Protein AF-0000000082577089 (afdb_homodimer)

Foldseek 3Di:
DEAECEEEECEEDEFAPYAYENYEYYAYEYEYADHDGHYYNYYYDDYHYDYDHPVVVVVVVQCVVQNDVQVVLLVVCVVCVPPPDSPSPD/DEAECEEEECEEDEFAPYAYENYEYDAYEYEYADHDGHYYNYYYDDYHYDYDHPVVVVVVVQCVVQNDVQVVLLVVCVVCVDPPDSPRPD

Radius of gyration: 17.96 Å; Cα contacts (8 Å, |Δi|>4): 408; chains: 2; bounding box: 30×54×32 Å

pLDDT: mean 86.04, std 17.58, range [32.19, 98.5]

Sequence (180 aa):
MEYDKQRFENVEIVLDGNVFRNCTFNEVIFVYSGGPVDMVDCGIERFSMRFDGDLAQGLFTLYQLFGTEGMLQIIRGFTQPAEGEIQIDIMEYDKQRFENVEIVLDGNVFRNCTFNEVIFVYSGGPVDMVDCGIERFSMRFDGDLAQGLFTLYQLFGTEGMLQIIRGFTQPAEGEIQIDI

Structure (mmCIF, N/CA/C/O backbone):
data_AF-0000000082577089-model_v1
#
loop_
_entity.id
_entity.type
_entity.pdbx_description
1 polymer 'Uncharacterized protein'
#
loop_
_atom_site.group_PDB
_atom_site.id
_atom_site.type_symbol
_atom_site.label_atom_id
_atom_site.label_alt_id
_atom_site.label_comp_id
_atom_site.label_asym_id
_atom_site.label_entity_id
_atom_site.label_seq_id
_atom_site.pdbx_PDB_ins_code
_atom_site.Cartn_x
_atom_site.Cartn_y
_atom_site.Cartn_z
_atom_site.occupancy
_atom_site.B_iso_or_equiv
_atom_site.auth_seq_id
_atom_site.auth_comp_id
_atom_site.auth_asym_id
_atom_site.auth_atom_id
_atom_site.pdbx_PDB_model_num
ATOM 1 N N . MET A 1 1 ? 14.984 -13.602 -7.613 1 92.44 1 MET A N 1
ATOM 2 C CA . MET A 1 1 ? 15.227 -14.977 -8.039 1 92.44 1 MET A CA 1
ATOM 3 C C . MET A 1 1 ? 14.086 -15.484 -8.914 1 92.44 1 MET A C 1
ATOM 5 O O . MET A 1 1 ? 12.977 -14.953 -8.867 1 92.44 1 MET A O 1
ATOM 9 N N . GLU A 1 2 ? 14.43 -16.453 -9.797 1 96.69 2 GLU A N 1
ATOM 10 C CA . GLU A 1 2 ? 13.414 -17.062 -10.648 1 96.69 2 GLU A CA 1
ATOM 11 C C . GLU A 1 2 ? 13.18 -18.531 -10.273 1 96.69 2 GLU A C 1
ATOM 13 O O . GLU A 1 2 ? 14.133 -19.297 -10.141 1 96.69 2 GLU A O 1
ATOM 18 N N . TYR A 1 3 ? 11.898 -18.906 -10.031 1 98 3 TYR A N 1
ATOM 19 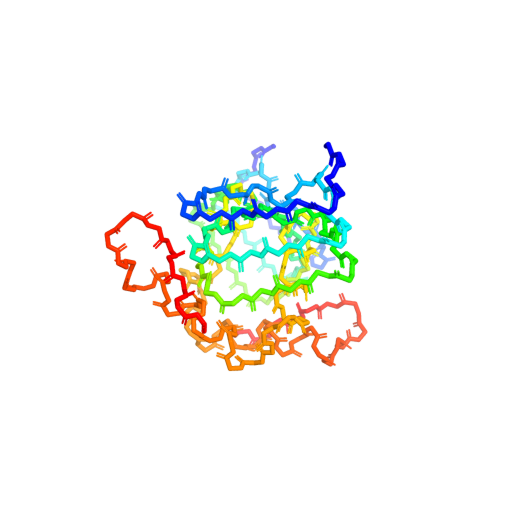C CA . TYR A 1 3 ? 11.477 -20.25 -9.688 1 98 3 TYR A CA 1
ATOM 20 C C . TYR A 1 3 ? 10.648 -20.859 -10.812 1 98 3 TYR A C 1
ATOM 22 O O . TYR A 1 3 ? 9.773 -20.203 -11.383 1 98 3 TYR A O 1
ATOM 30 N N . ASP A 1 4 ? 11.023 -22.109 -11.195 1 98.31 4 ASP A N 1
ATOM 31 C CA . ASP A 1 4 ? 10.305 -22.797 -12.258 1 98.31 4 ASP A CA 1
ATOM 32 C C . ASP A 1 4 ? 9.922 -24.203 -11.836 1 98.31 4 ASP A C 1
ATOM 34 O O . ASP A 1 4 ? 10.766 -24.984 -11.383 1 98.31 4 ASP A O 1
ATOM 38 N N . LYS A 1 5 ? 8.602 -24.531 -11.992 1 98.38 5 LYS A N 1
ATOM 39 C CA . LYS A 1 5 ? 8.07 -25.859 -11.742 1 98.38 5 LYS A CA 1
ATOM 40 C C . LYS A 1 5 ? 8.359 -26.312 -10.312 1 98.38 5 LYS A C 1
ATOM 42 O O . LYS A 1 5 ? 8.75 -27.469 -10.086 1 98.38 5 LYS A O 1
ATOM 47 N N . GLN A 1 6 ? 8.242 -25.359 -9.375 1 98.12 6 GLN A N 1
ATOM 48 C CA . GLN A 1 6 ? 8.445 -25.688 -7.969 1 98.12 6 GLN A CA 1
ATOM 49 C C . GLN A 1 6 ? 7.113 -25.719 -7.219 1 98.12 6 GLN A C 1
ATOM 51 O O . GLN A 1 6 ? 6.145 -25.078 -7.641 1 98.12 6 GLN A O 1
ATOM 56 N N . ARG A 1 7 ? 7.137 -26.562 -6.207 1 98.31 7 ARG A N 1
ATOM 57 C CA . ARG A 1 7 ? 6.02 -26.609 -5.27 1 98.31 7 ARG A CA 1
ATOM 58 C C . ARG A 1 7 ? 6.422 -26.062 -3.906 1 98.31 7 ARG A C 1
ATOM 60 O O . ARG A 1 7 ? 7.449 -26.453 -3.35 1 98.31 7 ARG A O 1
ATOM 67 N N . PHE A 1 8 ? 5.699 -25.141 -3.402 1 98.12 8 PHE A N 1
ATOM 68 C CA . PHE A 1 8 ? 5.914 -24.547 -2.086 1 98.12 8 PHE A CA 1
ATOM 69 C C . PHE A 1 8 ? 4.777 -24.906 -1.138 1 98.12 8 PHE A C 1
ATOM 71 O O . PHE A 1 8 ? 3.605 -24.688 -1.458 1 98.12 8 PHE A O 1
ATOM 78 N N . GLU A 1 9 ? 5.199 -25.484 0.021 1 97.56 9 GLU A N 1
ATOM 79 C CA . GLU A 1 9 ? 4.191 -25.906 0.988 1 97.56 9 GLU A CA 1
ATOM 80 C C . GLU A 1 9 ? 4.609 -25.562 2.412 1 97.56 9 GLU A C 1
ATOM 82 O O . GLU A 1 9 ? 5.738 -25.844 2.822 1 97.56 9 GLU A O 1
ATOM 87 N N . ASN A 1 10 ? 3.693 -24.812 3.129 1 97.25 10 ASN A N 1
ATOM 88 C CA . ASN A 1 10 ? 3.879 -24.5 4.543 1 97.25 10 ASN A CA 1
ATOM 89 C C . ASN A 1 10 ? 5.129 -23.656 4.773 1 97.25 10 ASN A C 1
ATOM 91 O O . ASN A 1 10 ? 5.91 -23.938 5.688 1 97.25 10 ASN A O 1
ATOM 95 N N . VAL A 1 11 ? 5.258 -22.734 3.777 1 97 11 VAL A N 1
ATOM 96 C CA . VAL A 1 11 ? 6.418 -21.859 3.891 1 97 11 VAL A CA 1
ATOM 97 C C . VAL A 1 11 ? 6 -20.406 3.605 1 97 11 VAL A C 1
ATOM 99 O O . VAL A 1 11 ? 4.914 -20.172 3.078 1 97 11 VAL A O 1
ATOM 102 N N . GLU A 1 12 ? 6.938 -19.516 3.998 1 96.62 12 GLU A N 1
ATOM 103 C CA . GLU A 1 12 ? 6.793 -18.109 3.627 1 96.62 12 GLU A CA 1
ATOM 104 C C . GLU A 1 12 ? 7.48 -17.812 2.299 1 96.62 12 GLU A C 1
ATOM 106 O O . GLU A 1 12 ? 8.625 -18.219 2.084 1 96.62 12 GLU A O 1
ATOM 111 N N . ILE A 1 13 ? 6.727 -17.172 1.432 1 96.88 13 ILE A N 1
ATOM 112 C CA . ILE A 1 13 ? 7.246 -16.859 0.105 1 96.88 13 ILE A CA 1
ATOM 113 C C . ILE A 1 13 ? 7.242 -15.352 -0.105 1 96.88 13 ILE A C 1
ATOM 115 O O . ILE A 1 13 ? 6.199 -14.703 0.019 1 96.88 13 ILE A O 1
ATOM 119 N N . VAL A 1 14 ? 8.414 -14.812 -0.405 1 96.94 14 VAL A N 1
ATOM 120 C CA . VAL A 1 14 ? 8.516 -13.398 -0.751 1 96.94 14 VAL A CA 1
ATOM 121 C C . VAL A 1 14 ? 8.141 -13.195 -2.219 1 96.94 14 VAL A C 1
ATOM 123 O O . VAL A 1 14 ? 8.734 -13.812 -3.105 1 96.94 14 VAL A O 1
ATOM 126 N N . LEU A 1 15 ? 7.211 -12.312 -2.428 1 95.75 15 LEU A N 1
ATOM 127 C CA . LEU A 1 15 ? 6.734 -12.094 -3.789 1 95.75 15 LEU A CA 1
ATOM 128 C C . LEU A 1 15 ? 7.605 -11.07 -4.508 1 95.75 15 LEU A C 1
ATOM 130 O O . LEU A 1 15 ? 8 -11.281 -5.656 1 95.75 15 LEU A O 1
ATOM 134 N N . 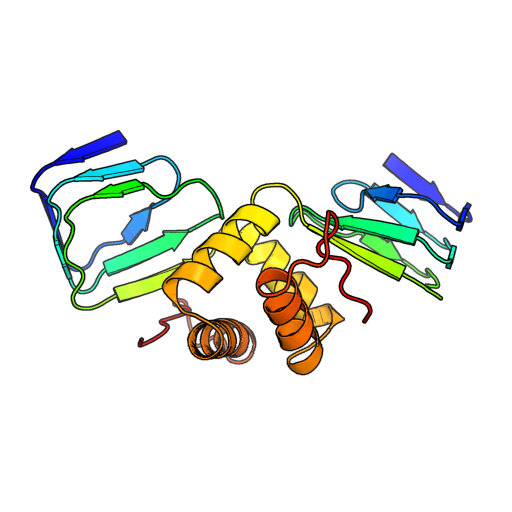ASP A 1 16 ? 7.93 -10.031 -3.803 1 94.31 16 ASP A N 1
ATOM 135 C CA . ASP A 1 16 ? 8.656 -8.914 -4.402 1 94.31 16 ASP A CA 1
ATOM 136 C C . ASP A 1 16 ? 9.984 -9.375 -5 1 94.31 16 ASP A C 1
ATOM 138 O O . ASP A 1 16 ? 10.812 -9.961 -4.301 1 94.31 16 ASP A O 1
ATOM 142 N N . GLY A 1 17 ? 10.117 -9.078 -6.285 1 92.56 17 GLY A N 1
ATOM 143 C CA . GLY A 1 17 ? 11.414 -9.312 -6.895 1 92.56 17 GLY A CA 1
ATOM 144 C C . GLY A 1 17 ? 11.617 -10.742 -7.355 1 92.56 17 GLY A C 1
ATOM 145 O O . GLY A 1 17 ? 12.672 -11.086 -7.895 1 92.56 17 GLY A O 1
ATOM 146 N N . ASN A 1 18 ? 10.734 -11.641 -7.07 1 97.19 18 ASN A N 1
ATOM 147 C CA . ASN A 1 18 ? 10.828 -13.023 -7.527 1 97.19 18 ASN A CA 1
ATOM 148 C C . ASN A 1 18 ? 9.898 -13.289 -8.703 1 97.19 18 ASN A C 1
ATOM 150 O O . ASN A 1 18 ? 8.883 -12.602 -8.867 1 97.19 18 ASN A O 1
ATOM 154 N N . VAL A 1 19 ? 10.375 -14.211 -9.43 1 98 19 VAL A N 1
ATOM 155 C CA . VAL A 1 19 ? 9.578 -14.672 -10.57 1 98 19 VAL A CA 1
ATOM 156 C C . VAL A 1 19 ? 9.211 -16.141 -10.383 1 98 19 VAL A C 1
ATOM 158 O O . VAL A 1 19 ? 10.078 -16.969 -10.094 1 98 19 VAL A O 1
ATOM 161 N N . PHE A 1 20 ? 7.926 -16.406 -10.539 1 98.19 20 PHE A N 1
ATOM 162 C CA . PHE A 1 20 ? 7.438 -17.766 -10.414 1 98.19 20 PHE A CA 1
ATOM 163 C C . PHE A 1 20 ? 6.777 -18.234 -11.711 1 98.19 20 PHE A C 1
ATOM 165 O O . PHE A 1 20 ? 5.855 -17.578 -12.211 1 98.19 20 PHE A O 1
ATOM 172 N N . ARG A 1 21 ? 7.324 -19.297 -12.25 1 98.38 21 ARG A N 1
ATOM 173 C CA . ARG A 1 21 ? 6.738 -19.906 -13.438 1 98.38 21 ARG A CA 1
ATOM 174 C C . ARG A 1 21 ? 6.367 -21.359 -13.195 1 98.38 21 ARG A C 1
ATOM 176 O O . ARG A 1 21 ? 7.18 -22.141 -12.688 1 98.38 21 ARG A O 1
ATOM 183 N N . ASN A 1 22 ? 5.113 -21.719 -13.531 1 98.31 22 ASN A N 1
ATOM 184 C CA . ASN A 1 22 ? 4.672 -23.094 -13.43 1 98.31 22 ASN A CA 1
ATOM 185 C C . ASN A 1 22 ? 4.832 -23.641 -12.008 1 98.31 22 ASN A C 1
ATOM 187 O O . ASN A 1 22 ? 5.199 -24.797 -11.812 1 98.31 22 ASN A O 1
ATOM 191 N N . CYS A 1 23 ? 4.648 -22.719 -11.016 1 98.5 23 CYS A N 1
ATOM 192 C CA . CYS A 1 23 ? 4.801 -23.125 -9.625 1 98.5 23 CYS A CA 1
ATOM 193 C C . CYS A 1 23 ? 3.443 -23.391 -8.984 1 98.5 23 CYS A C 1
ATOM 195 O O . CYS A 1 23 ? 2.416 -22.922 -9.484 1 98.5 23 CYS A O 1
ATOM 197 N N . THR A 1 24 ? 3.414 -24.125 -7.934 1 98 24 THR A N 1
ATOM 198 C CA . THR A 1 24 ? 2.225 -24.391 -7.129 1 98 24 THR A CA 1
ATOM 199 C C . THR A 1 24 ? 2.463 -24.016 -5.672 1 98 24 THR A C 1
ATOM 201 O O . THR A 1 24 ? 3.535 -24.266 -5.125 1 98 24 THR A O 1
ATOM 204 N N . PHE A 1 25 ? 1.458 -23.422 -5.113 1 96.94 25 PHE A N 1
ATOM 205 C CA . PHE A 1 25 ? 1.521 -22.953 -3.732 1 96.94 25 PHE A CA 1
ATOM 206 C C . PHE A 1 25 ? 0.394 -23.562 -2.904 1 96.94 25 PHE A C 1
ATOM 208 O O . PHE A 1 25 ? -0.774 -23.484 -3.291 1 96.94 25 PHE A O 1
ATOM 215 N N . ASN A 1 26 ? 0.821 -24.109 -1.769 1 95.88 26 ASN A N 1
ATOM 216 C CA . ASN A 1 26 ? -0.159 -24.688 -0.85 1 95.88 26 ASN A CA 1
ATOM 217 C C . ASN A 1 26 ? 0.165 -24.328 0.601 1 95.88 26 ASN A C 1
ATOM 219 O O . ASN A 1 26 ? 1.237 -24.672 1.101 1 95.88 26 ASN A O 1
ATOM 223 N N . GLU A 1 27 ? -0.79 -23.688 1.273 1 94.62 27 GLU A N 1
ATOM 224 C CA . GLU A 1 27 ? -0.621 -23.281 2.668 1 94.62 27 GLU A CA 1
ATOM 225 C C . GLU A 1 27 ? 0.636 -22.438 2.852 1 94.62 27 GLU A C 1
ATOM 227 O O . GLU A 1 27 ? 1.456 -22.719 3.729 1 94.62 27 GLU A O 1
ATOM 232 N N . VAL A 1 28 ? 0.731 -21.469 1.968 1 95.5 28 VAL A N 1
ATOM 233 C CA . VAL A 1 28 ? 1.897 -20.594 2.047 1 95.5 28 VAL A CA 1
ATOM 234 C C . VAL A 1 28 ? 1.484 -19.234 2.588 1 95.5 28 VAL A C 1
ATOM 236 O O . VAL A 1 28 ? 0.307 -18.859 2.541 1 95.5 28 VAL A O 1
ATOM 239 N N . ILE A 1 29 ? 2.391 -18.516 3.182 1 94.56 29 ILE A N 1
ATOM 240 C CA . ILE A 1 29 ? 2.242 -17.109 3.498 1 94.56 29 ILE A CA 1
ATOM 241 C C . ILE A 1 29 ? 2.986 -16.266 2.463 1 94.56 29 ILE A C 1
ATOM 243 O O . ILE A 1 29 ? 4.215 -16.328 2.363 1 94.56 29 ILE A O 1
ATOM 247 N N . PHE A 1 30 ? 2.264 -15.508 1.689 1 94.06 30 PHE A N 1
ATOM 248 C CA . PHE A 1 30 ? 2.904 -14.578 0.771 1 94.06 30 PHE A CA 1
ATOM 249 C C . PHE A 1 30 ? 3.314 -13.297 1.495 1 94.06 30 PHE A C 1
ATOM 251 O O . PHE A 1 30 ? 2.488 -12.648 2.139 1 94.06 30 PHE A O 1
ATOM 258 N N . VAL A 1 31 ? 4.57 -12.992 1.447 1 95.5 31 VAL A N 1
ATOM 259 C CA . VAL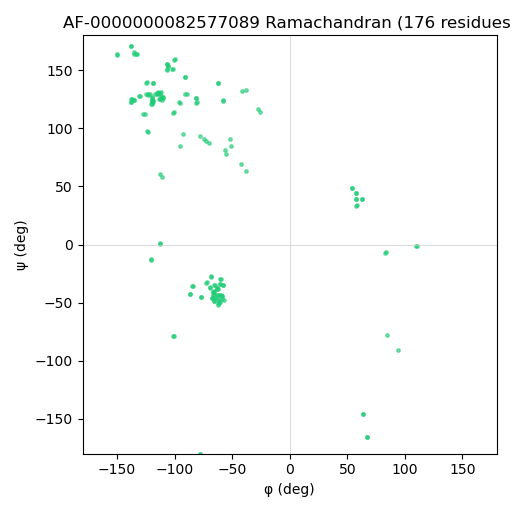 A 1 31 ? 5.074 -11.719 1.958 1 95.5 31 VAL A CA 1
ATOM 260 C C . VAL A 1 31 ? 5.184 -10.711 0.817 1 95.5 31 VAL A C 1
ATOM 262 O O . VAL A 1 31 ? 5.891 -10.945 -0.165 1 95.5 31 VAL A O 1
ATOM 265 N N . TYR A 1 32 ? 4.484 -9.594 0.989 1 94.75 32 TYR A N 1
ATOM 266 C CA . TYR A 1 32 ? 4.344 -8.656 -0.121 1 94.75 32 TYR A CA 1
ATOM 267 C C . TYR A 1 32 ? 4.57 -7.223 0.342 1 94.75 32 TYR A C 1
ATOM 269 O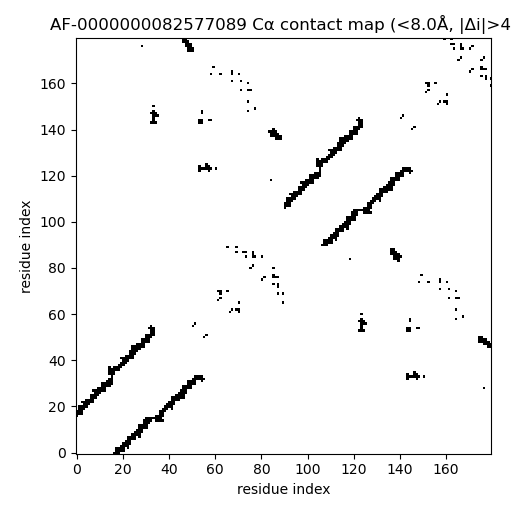 O . TYR A 1 32 ? 3.922 -6.758 1.282 1 94.75 32 TYR A O 1
ATOM 277 N N . SER A 1 33 ? 5.52 -6.531 -0.312 1 95.69 33 SER A N 1
ATOM 278 C CA . SER A 1 33 ? 5.898 -5.188 0.12 1 95.69 33 SER A CA 1
ATOM 279 C C . SER A 1 33 ? 5.496 -4.141 -0.913 1 95.69 33 SER A C 1
ATOM 281 O O . SER A 1 33 ? 5.793 -2.957 -0.752 1 95.69 33 SER A O 1
ATOM 283 N N . GLY A 1 34 ? 4.871 -4.59 -1.988 1 94.81 34 GLY A N 1
ATOM 284 C CA . GLY A 1 34 ? 4.34 -3.627 -2.939 1 94.81 34 GLY A CA 1
ATOM 285 C C . GLY A 1 34 ? 5.102 -3.602 -4.25 1 94.81 34 GLY A C 1
ATOM 286 O O . GLY A 1 34 ? 4.777 -2.82 -5.148 1 94.81 34 GLY A O 1
ATOM 287 N N . GLY A 1 35 ? 6.117 -4.387 -4.387 1 94.81 35 GLY A N 1
ATOM 288 C CA . GLY A 1 35 ? 6.875 -4.461 -5.629 1 94.81 35 GLY A CA 1
ATOM 289 C C . GLY A 1 35 ? 6.18 -5.281 -6.699 1 94.81 35 GLY A C 1
ATOM 290 O O . GLY A 1 35 ? 5.043 -5.719 -6.516 1 94.81 35 GLY A O 1
ATOM 291 N N . PRO A 1 36 ? 6.855 -5.363 -7.836 1 94.44 36 PRO A N 1
ATOM 292 C CA . PRO A 1 36 ? 6.277 -6.152 -8.93 1 94.44 36 PRO A CA 1
ATOM 293 C C . PRO A 1 36 ? 6.113 -7.629 -8.57 1 94.44 36 PRO A C 1
ATOM 295 O O . PRO A 1 36 ? 6.961 -8.195 -7.879 1 94.44 36 PRO A O 1
ATOM 298 N N . VAL A 1 37 ? 4.965 -8.148 -9.008 1 94.62 37 VAL A N 1
ATOM 299 C CA . VAL A 1 37 ? 4.676 -9.57 -8.836 1 94.62 37 VAL A CA 1
ATOM 300 C C . VAL A 1 37 ? 4.68 -10.266 -10.195 1 94.62 37 VAL A C 1
ATOM 302 O O . VAL A 1 37 ? 3.992 -9.836 -11.125 1 94.62 37 VAL A O 1
ATOM 305 N N . ASP A 1 38 ? 5.477 -11.281 -10.312 1 96.12 38 ASP A N 1
ATOM 306 C CA . ASP A 1 38 ? 5.559 -12.039 -11.555 1 96.12 38 ASP A CA 1
ATOM 307 C C . ASP A 1 38 ? 5.262 -13.516 -11.32 1 96.12 38 ASP A C 1
ATOM 309 O O . ASP A 1 38 ? 6.148 -14.281 -10.93 1 96.12 38 ASP A O 1
ATOM 313 N N . MET A 1 39 ? 4.035 -13.906 -11.562 1 95.69 39 MET A N 1
ATOM 314 C CA . MET A 1 39 ? 3.564 -15.281 -11.461 1 95.69 39 MET A CA 1
ATOM 315 C C . MET A 1 39 ? 2.889 -15.727 -12.758 1 95.69 39 MET A C 1
ATOM 317 O O . MET A 1 39 ? 1.824 -15.211 -13.109 1 95.69 39 MET A O 1
ATOM 321 N N . VAL A 1 40 ? 3.543 -16.641 -13.383 1 96.69 40 VAL A N 1
ATOM 322 C CA . VAL A 1 40 ? 3.027 -17.094 -14.664 1 96.69 40 VAL A CA 1
ATOM 323 C C . VAL A 1 40 ? 2.711 -18.594 -14.594 1 96.69 40 VAL A C 1
ATOM 325 O O . VAL A 1 40 ? 3.562 -19.391 -14.203 1 96.69 40 VAL A O 1
ATOM 328 N N . ASP A 1 41 ? 1.453 -18.969 -14.914 1 97.19 41 ASP A N 1
ATOM 329 C CA . ASP A 1 41 ? 1.002 -20.359 -14.961 1 97.19 41 ASP A CA 1
ATOM 330 C C . ASP A 1 41 ? 1.226 -21.047 -13.617 1 97.19 41 ASP A C 1
ATOM 332 O O . ASP A 1 41 ? 1.785 -22.141 -13.562 1 97.19 41 ASP A O 1
ATOM 336 N N . CYS A 1 42 ? 0.872 -20.312 -12.617 1 97.25 42 CYS A N 1
ATOM 337 C CA . CYS A 1 42 ? 1.011 -20.875 -11.273 1 97.25 42 CYS A CA 1
ATOM 338 C C . CYS A 1 42 ? -0.348 -21.25 -10.703 1 97.25 42 CYS A C 1
ATOM 340 O O . CYS A 1 42 ? -1.379 -20.734 -11.133 1 97.25 42 CYS A O 1
ATOM 342 N N . GLY A 1 43 ? -0.366 -22.203 -9.812 1 96.25 43 GLY A N 1
ATOM 343 C CA . GLY A 1 43 ? -1.549 -22.609 -9.07 1 96.25 43 GLY A CA 1
ATOM 344 C C . GLY A 1 43 ? -1.447 -22.344 -7.582 1 96.25 43 GLY A C 1
ATOM 345 O O . GLY A 1 43 ? -0.407 -22.594 -6.973 1 96.25 43 GLY A O 1
ATOM 346 N N . ILE A 1 44 ? -2.508 -21.719 -7.047 1 94.38 44 ILE A N 1
ATOM 347 C CA . ILE A 1 44 ? -2.551 -21.406 -5.621 1 94.38 44 ILE A CA 1
ATOM 348 C C . ILE A 1 44 ? -3.74 -22.109 -4.973 1 94.38 44 ILE A C 1
ATOM 350 O O . ILE A 1 44 ? -4.883 -21.953 -5.41 1 94.38 44 ILE A O 1
ATOM 354 N N . GLU A 1 45 ? -3.477 -22.844 -3.961 1 91.25 45 GLU A N 1
ATOM 355 C CA . GLU A 1 45 ? -4.535 -23.562 -3.256 1 91.25 45 GLU A CA 1
ATOM 356 C C . GLU A 1 45 ? -4.941 -22.828 -1.98 1 91.25 45 GLU A C 1
ATOM 358 O O . GLU A 1 45 ? -6.012 -22.219 -1.923 1 91.25 45 GLU A O 1
ATOM 363 N N . ARG A 1 46 ? -4.109 -22.969 -0.869 1 90.62 46 ARG A N 1
ATOM 364 C CA . ARG A 1 46 ? -4.332 -22.234 0.375 1 90.62 46 ARG A CA 1
ATOM 365 C C . ARG A 1 46 ? -3.191 -21.25 0.648 1 90.62 46 ARG A C 1
ATOM 367 O O . ARG A 1 46 ? -2.02 -21.609 0.526 1 90.62 46 ARG A O 1
ATOM 374 N N . PHE A 1 47 ? -3.662 -20.016 0.928 1 90 47 PHE A N 1
ATOM 375 C CA . PHE A 1 47 ? -2.613 -19.047 1.218 1 90 47 PHE A CA 1
ATOM 376 C C . PHE A 1 47 ? -3.109 -17.984 2.197 1 90 47 PHE A C 1
ATOM 378 O O . PHE A 1 47 ? -4.312 -17.859 2.436 1 90 47 PHE A O 1
ATOM 385 N N . SER A 1 48 ? -2.113 -17.266 2.785 1 89.62 48 SER A N 1
ATOM 386 C CA . SER A 1 48 ? -2.311 -16.016 3.508 1 89.62 48 SER A CA 1
ATOM 387 C C . SER A 1 48 ? -1.301 -14.969 3.07 1 89.62 48 SER A C 1
ATOM 389 O O . SER A 1 48 ? -0.354 -15.266 2.342 1 89.62 48 SER A O 1
ATOM 391 N N . MET A 1 49 ? -1.636 -13.789 3.43 1 91.56 49 MET A N 1
ATOM 392 C CA . MET A 1 49 ? -0.733 -12.711 3.045 1 91.56 49 MET A CA 1
ATOM 393 C C . MET A 1 49 ? -0.177 -12 4.277 1 91.56 49 MET A C 1
ATOM 395 O O . MET A 1 49 ? -0.901 -11.773 5.246 1 91.56 49 MET A O 1
ATOM 399 N N . ARG A 1 50 ? 1.032 -11.695 4.219 1 92.38 50 ARG A N 1
ATOM 400 C CA . ARG A 1 50 ? 1.681 -10.758 5.125 1 92.38 50 ARG A CA 1
ATOM 401 C C . ARG A 1 50 ? 2.273 -9.578 4.363 1 92.38 50 ARG A C 1
ATOM 403 O O . ARG A 1 50 ? 3.047 -9.766 3.422 1 92.38 50 ARG A O 1
ATOM 410 N N . PHE A 1 51 ? 1.823 -8.43 4.789 1 92.94 51 PHE A N 1
ATOM 411 C CA . PHE A 1 51 ? 2.33 -7.227 4.133 1 92.94 51 PHE A CA 1
ATOM 412 C C . PHE A 1 51 ? 3.562 -6.695 4.855 1 92.94 51 PHE A C 1
ATOM 414 O O . PHE A 1 51 ? 3.652 -6.777 6.082 1 92.94 51 PHE A O 1
ATOM 421 N N . ASP A 1 52 ? 4.449 -6.191 4.059 1 93 52 ASP A N 1
ATOM 422 C CA . ASP A 1 52 ? 5.699 -5.664 4.602 1 93 52 ASP A CA 1
ATOM 423 C C . ASP A 1 52 ? 6.082 -4.352 3.926 1 93 52 ASP A C 1
ATOM 425 O O . ASP A 1 52 ? 5.398 -3.896 3.008 1 93 52 ASP A O 1
ATOM 429 N N . GLY A 1 53 ? 7.113 -3.695 4.48 1 93.69 53 GLY A N 1
ATOM 430 C CA . GLY A 1 53 ? 7.664 -2.508 3.848 1 93.69 53 GLY A CA 1
ATOM 431 C C . GLY A 1 53 ? 6.68 -1.358 3.77 1 93.69 53 GLY A C 1
ATOM 432 O O . GLY A 1 53 ? 5.832 -1.198 4.652 1 93.69 53 GLY A O 1
ATOM 433 N N . ASP A 1 54 ? 6.859 -0.616 2.613 1 94.25 54 ASP A N 1
ATOM 434 C CA . ASP A 1 54 ? 6.059 0.593 2.445 1 94.25 54 ASP A CA 1
ATOM 435 C C . ASP A 1 54 ? 4.582 0.252 2.244 1 94.25 54 ASP A C 1
ATOM 437 O O . ASP A 1 54 ? 3.703 1.028 2.623 1 94.25 54 ASP A O 1
ATOM 441 N N . LEU A 1 55 ? 4.316 -0.838 1.747 1 94 55 LEU A N 1
ATOM 442 C CA . LEU A 1 55 ? 2.924 -1.24 1.574 1 94 55 LEU A CA 1
ATOM 443 C C . LEU A 1 55 ? 2.24 -1.431 2.924 1 94 55 LEU A C 1
ATOM 445 O O . LEU A 1 55 ? 1.156 -0.892 3.158 1 94 55 LEU A O 1
ATOM 449 N N . ALA A 1 56 ? 2.902 -2.178 3.809 1 92 56 ALA A N 1
ATOM 450 C CA . ALA A 1 56 ? 2.33 -2.414 5.133 1 92 56 ALA A CA 1
ATOM 451 C C . ALA A 1 56 ? 2.139 -1.104 5.891 1 92 56 ALA A C 1
ATOM 453 O O . ALA A 1 56 ? 1.062 -0.842 6.43 1 92 56 ALA A O 1
ATOM 454 N N . GLN A 1 57 ? 3.168 -0.379 5.891 1 91.88 57 GLN A N 1
ATOM 455 C CA . GLN A 1 57 ? 3.123 0.885 6.617 1 91.88 57 GLN A CA 1
ATOM 456 C C . GLN A 1 57 ? 2.084 1.828 6.016 1 91.88 57 GLN A C 1
ATOM 458 O O . GLN A 1 57 ? 1.336 2.482 6.742 1 91.88 57 GLN A O 1
ATOM 463 N N . GLY A 1 58 ? 2.078 1.882 4.715 1 92.56 58 GLY A N 1
ATOM 464 C CA . GLY A 1 58 ? 1.11 2.734 4.043 1 92.56 58 GLY A CA 1
ATOM 465 C C . GLY A 1 58 ? -0.328 2.334 4.312 1 92.56 58 GLY A C 1
ATOM 466 O O . GLY A 1 58 ? -1.161 3.182 4.641 1 92.56 58 GLY A O 1
ATOM 467 N N . LEU A 1 59 ? -0.559 1.114 4.191 1 90.88 59 LEU A N 1
ATOM 468 C CA . LEU A 1 59 ? -1.902 0.615 4.461 1 90.88 59 LEU A CA 1
ATOM 469 C C . LEU A 1 59 ? -2.326 0.941 5.891 1 90.88 59 LEU A C 1
ATOM 471 O O . LEU A 1 59 ? -3.459 1.367 6.125 1 90.88 59 LEU A O 1
ATOM 475 N N . PHE A 1 60 ? -1.481 0.751 6.785 1 89.12 60 PHE A N 1
ATOM 476 C CA . PHE A 1 60 ? -1.766 1.046 8.188 1 89.12 60 PHE A CA 1
ATOM 477 C C . PHE A 1 60 ? -2.047 2.531 8.383 1 89.12 60 PHE A C 1
ATOM 479 O O . PHE A 1 60 ? -3.029 2.902 9.023 1 89.12 60 PHE A O 1
ATOM 486 N N . THR A 1 61 ? -1.203 3.316 7.898 1 90.19 61 THR A N 1
ATOM 487 C CA . THR A 1 61 ? -1.334 4.762 8.031 1 90.19 61 THR A CA 1
ATOM 488 C C . THR A 1 61 ? -2.65 5.242 7.422 1 90.19 61 THR A C 1
ATOM 490 O O . THR A 1 61 ? -3.385 6.008 8.055 1 90.19 61 THR A O 1
ATOM 493 N N . LEU A 1 62 ? -2.975 4.797 6.227 1 90.12 62 LEU A N 1
ATOM 494 C CA . LEU A 1 62 ? -4.207 5.207 5.559 1 90.12 62 LEU A CA 1
ATOM 495 C C . LEU A 1 62 ? -5.43 4.758 6.352 1 90.12 62 LEU A C 1
ATOM 497 O O . LEU A 1 62 ? -6.398 5.508 6.48 1 90.12 62 LEU A O 1
ATOM 501 N N . TYR A 1 63 ? -5.316 3.643 6.875 1 88.06 63 TYR A N 1
ATOM 502 C CA . TYR A 1 63 ? -6.434 3.172 7.684 1 88.06 63 TYR A CA 1
ATOM 503 C C . TYR A 1 63 ? -6.609 4.035 8.93 1 88.06 63 TYR A C 1
ATOM 505 O O . TYR A 1 63 ? -7.738 4.348 9.32 1 88.06 63 TYR A O 1
ATOM 513 N N . GLN A 1 64 ? -5.566 4.316 9.602 1 86.88 64 GLN A N 1
ATOM 514 C CA . GLN A 1 64 ? -5.625 5.145 10.797 1 86.88 64 GLN A CA 1
ATOM 515 C C . GLN A 1 64 ? -6.227 6.516 10.492 1 86.88 64 GLN A C 1
ATOM 517 O O . GLN A 1 64 ? -6.969 7.07 11.305 1 86.88 64 GLN A O 1
ATOM 522 N N . LEU A 1 65 ? -5.93 6.977 9.32 1 86.44 65 LEU A N 1
ATOM 523 C CA . LEU A 1 65 ? -6.324 8.336 8.984 1 86.44 65 LEU A CA 1
ATOM 524 C C . LEU A 1 65 ? -7.766 8.375 8.477 1 86.44 65 LEU A C 1
ATOM 526 O O . LEU A 1 65 ? -8.5 9.328 8.758 1 86.44 65 LEU A O 1
ATOM 530 N N . PHE A 1 66 ? -8.117 7.316 7.758 1 87.38 66 PHE A N 1
ATOM 531 C CA . PHE A 1 66 ? -9.367 7.484 7.02 1 87.38 66 PHE A CA 1
ATOM 532 C C . PHE A 1 66 ? -10.391 6.441 7.441 1 87.38 66 PHE A C 1
ATOM 534 O O . PHE A 1 66 ? -11.562 6.535 7.074 1 87.38 66 PHE A O 1
ATOM 541 N N . GLY A 1 67 ? -9.969 5.449 8.148 1 84.5 67 GLY A N 1
ATOM 542 C CA . GLY A 1 67 ? -10.875 4.395 8.578 1 84.5 67 GLY A CA 1
ATOM 543 C C . GLY A 1 67 ? -11.406 3.561 7.422 1 84.5 67 GLY A C 1
ATOM 544 O O . GLY A 1 67 ? -10.867 3.625 6.312 1 84.5 67 GLY A O 1
ATOM 545 N N . THR A 1 68 ? -12.469 2.777 7.715 1 82.56 68 THR A N 1
ATOM 546 C CA . THR A 1 68 ? -12.992 1.83 6.738 1 82.56 68 THR A CA 1
ATOM 547 C C . THR A 1 68 ? -13.625 2.564 5.559 1 82.56 68 THR A C 1
ATOM 549 O O . THR A 1 68 ? -13.352 2.238 4.402 1 82.56 68 THR A O 1
ATOM 552 N N . GLU A 1 69 ? -14.367 3.479 5.844 1 82.31 69 GLU A N 1
ATOM 553 C CA . GLU A 1 69 ? -15.07 4.199 4.785 1 82.31 69 GLU A CA 1
ATOM 554 C C . GLU A 1 69 ? -14.094 4.957 3.891 1 82.31 69 GLU A C 1
ATOM 556 O O . GLU A 1 69 ? -14.266 5 2.672 1 82.31 69 GLU A O 1
ATOM 561 N N . GLY A 1 70 ? -13.102 5.551 4.422 1 84.44 70 GLY A N 1
ATOM 562 C CA . GLY A 1 70 ? -12.094 6.242 3.643 1 84.44 70 GLY A CA 1
ATOM 563 C C . GLY A 1 70 ? -11.273 5.312 2.77 1 84.44 70 GLY A C 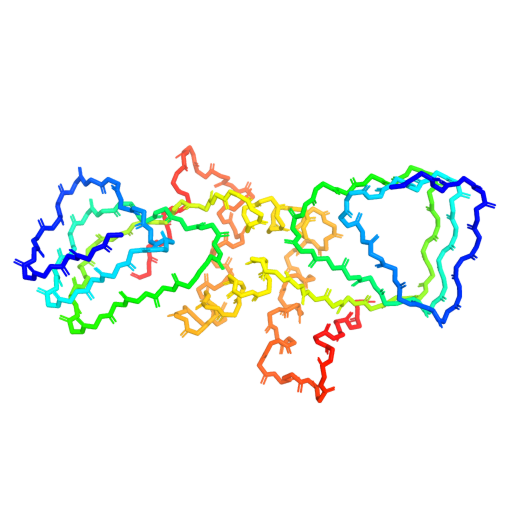1
ATOM 564 O O . GLY A 1 70 ? -10.953 5.648 1.625 1 84.44 70 G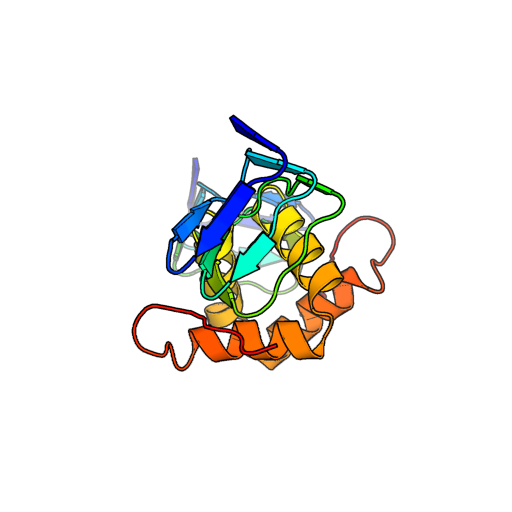LY A O 1
ATOM 565 N N . MET A 1 71 ? -11.055 4.156 3.312 1 87.31 71 MET A N 1
ATOM 566 C CA . MET A 1 71 ? -10.297 3.172 2.543 1 87.31 71 MET A CA 1
ATOM 567 C C . MET A 1 71 ? -11.102 2.682 1.346 1 87.31 71 MET A C 1
ATOM 569 O O . MET A 1 71 ? -10.547 2.438 0.274 1 87.31 71 MET A O 1
ATOM 573 N N . LEU A 1 72 ? -12.305 2.555 1.552 1 83 72 LEU A N 1
ATOM 574 C CA . LEU A 1 72 ? -13.172 2.16 0.447 1 83 72 LEU A CA 1
ATOM 575 C C . LEU A 1 72 ? -13.164 3.213 -0.655 1 83 72 LEU A C 1
ATOM 577 O O . LEU A 1 72 ? -13.164 2.877 -1.842 1 83 72 LEU A O 1
ATOM 581 N N . GLN A 1 73 ? -13.125 4.406 -0.302 1 82.5 73 GLN A N 1
ATOM 582 C CA . GLN A 1 73 ? -13.055 5.488 -1.278 1 82.5 73 GLN A CA 1
ATOM 583 C C . GLN A 1 73 ? -11.727 5.461 -2.035 1 82.5 73 GLN A C 1
ATOM 585 O O . GLN A 1 73 ? -11.695 5.68 -3.248 1 82.5 73 GLN A O 1
ATOM 590 N N . ILE A 1 74 ? -10.695 5.199 -1.285 1 84.88 74 ILE A N 1
ATOM 591 C CA . ILE A 1 74 ? -9.375 5.109 -1.903 1 84.88 74 ILE A CA 1
ATOM 592 C C . ILE A 1 74 ? -9.375 3.998 -2.949 1 84.88 74 ILE A C 1
ATOM 594 O O . ILE A 1 74 ? -8.93 4.203 -4.082 1 84.88 74 ILE A O 1
ATOM 598 N N . ILE A 1 75 ? -9.938 2.908 -2.629 1 80.06 75 ILE A N 1
ATOM 599 C CA . ILE A 1 75 ? -9.977 1.752 -3.518 1 80.06 75 ILE A CA 1
ATOM 600 C C . ILE A 1 75 ? -10.828 2.072 -4.746 1 80.06 75 ILE A C 1
ATOM 602 O O . ILE A 1 75 ? -10.461 1.715 -5.871 1 80.06 75 ILE A O 1
ATOM 606 N N . ARG A 1 76 ? -11.875 2.648 -4.566 1 76.94 76 ARG A N 1
ATOM 607 C CA . ARG A 1 76 ? -12.75 3.029 -5.672 1 76.94 76 ARG A CA 1
ATOM 608 C C . ARG A 1 76 ? -12.039 3.982 -6.625 1 76.94 76 ARG A C 1
ATOM 610 O O . ARG A 1 76 ? -12.32 3.992 -7.828 1 76.94 76 ARG A O 1
ATOM 617 N N . GLY A 1 77 ? -11.211 4.793 -6.059 1 75.69 77 GLY A N 1
ATOM 618 C CA . GLY A 1 77 ? -10.438 5.707 -6.883 1 75.69 77 GLY A CA 1
ATOM 619 C C . GLY A 1 77 ? -9.555 5 -7.891 1 75.6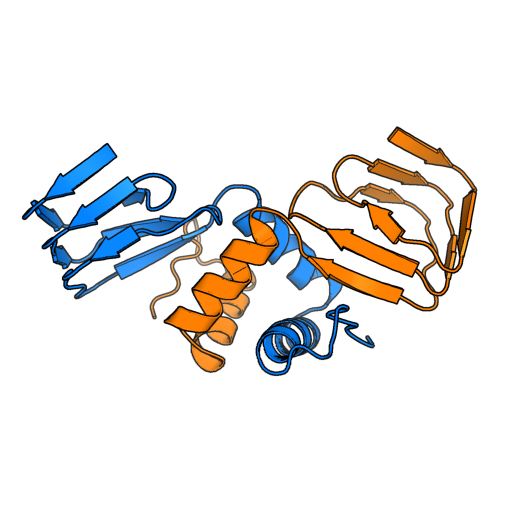9 77 GLY A C 1
ATOM 620 O O . GLY A 1 77 ? -9.258 5.547 -8.961 1 75.69 77 GLY A O 1
ATOM 621 N N . PHE A 1 78 ? -9.133 3.83 -7.547 1 67.94 78 PHE A N 1
ATOM 622 C CA . PHE A 1 78 ? -8.32 3.051 -8.477 1 67.94 78 PHE A CA 1
ATOM 623 C C . PHE A 1 78 ? -9.172 2.525 -9.625 1 67.94 78 PHE A C 1
ATOM 625 O O . PHE A 1 78 ? -8.648 2.199 -10.695 1 67.94 78 PHE A O 1
ATOM 632 N N . THR A 1 79 ? -10.461 2.182 -9.453 1 63.66 79 THR A N 1
ATOM 633 C CA . THR A 1 79 ? -11.32 1.641 -10.5 1 63.66 79 THR A CA 1
ATOM 634 C C . THR A 1 79 ? -11.781 2.748 -11.445 1 63.66 79 THR A C 1
ATOM 636 O O . THR A 1 79 ? -12.102 2.486 -12.602 1 63.66 79 THR A O 1
ATOM 639 N N . GLN A 1 80 ? -12.133 3.697 -10.961 1 59.84 80 GLN A N 1
ATOM 640 C CA . GLN A 1 80 ? -12.539 4.828 -11.789 1 59.84 80 GLN A CA 1
ATOM 641 C C . GLN A 1 80 ? -11.57 5.996 -11.633 1 59.84 80 GLN A C 1
ATOM 643 O O . GLN A 1 80 ? -11.891 6.992 -10.977 1 59.84 80 GLN A O 1
ATOM 648 N N . PRO A 1 81 ? -10.344 5.508 -12.047 1 49.28 81 PRO A N 1
ATOM 649 C CA . PRO A 1 81 ? -9.352 6.555 -11.789 1 49.28 81 PRO A CA 1
ATOM 650 C C . PRO A 1 81 ? -9.773 7.91 -12.359 1 49.28 81 PRO A C 1
ATOM 652 O O . PRO A 1 81 ? -10.25 7.988 -13.492 1 49.28 81 PRO A O 1
ATOM 655 N N . ALA A 1 82 ? -10.516 8.516 -11.555 1 45.44 82 ALA A N 1
ATOM 656 C CA . ALA A 1 82 ? -10.672 9.836 -12.164 1 45.44 82 ALA A CA 1
ATOM 657 C C . ALA A 1 82 ? -9.344 10.328 -12.742 1 45.44 82 ALA A C 1
ATOM 659 O O . ALA A 1 82 ? -8.273 9.875 -12.328 1 45.44 82 ALA A O 1
ATOM 660 N N . GLU A 1 83 ? -9.258 10.797 -13.891 1 36.03 83 GLU A N 1
ATOM 661 C CA . GLU A 1 83 ? -8.07 11.461 -14.422 1 36.03 83 GLU A CA 1
ATOM 662 C C . GLU A 1 83 ? -7.238 12.078 -13.297 1 36.03 83 GLU A C 1
ATOM 664 O O . GLU A 1 83 ? -7.738 12.914 -12.539 1 36.03 83 GLU A O 1
ATOM 669 N N . GLY A 1 84 ? -5.91 11.602 -12.961 1 40.03 84 GLY A N 1
ATOM 670 C CA . GLY A 1 84 ? -4.781 11.984 -12.125 1 40.03 84 GLY A CA 1
ATOM 671 C C . GLY A 1 84 ? -4.922 11.516 -10.688 1 40.03 84 GLY A C 1
ATOM 672 O O . GLY A 1 84 ? -3.943 11.086 -10.07 1 40.03 84 GLY A O 1
ATOM 673 N N . GLU A 1 85 ? -5.832 12.312 -9.805 1 43.53 85 GLU A N 1
ATOM 674 C CA . GLU A 1 85 ? -5.805 12.539 -8.367 1 43.53 85 GLU A CA 1
ATOM 675 C C . GLU A 1 85 ? -6.719 11.562 -7.637 1 43.53 85 GLU A C 1
ATOM 677 O O . GLU A 1 85 ? -7.855 11.336 -8.055 1 43.53 85 GLU A O 1
ATOM 682 N N . ILE A 1 86 ? -6.285 10.398 -7.332 1 45.06 86 ILE A N 1
ATOM 683 C CA . ILE A 1 86 ? -7.184 9.828 -6.336 1 45.06 86 ILE A CA 1
ATOM 684 C C . ILE A 1 86 ? -7.559 10.898 -5.312 1 45.06 86 ILE A C 1
ATOM 686 O O . ILE A 1 86 ? -6.707 11.367 -4.555 1 45.06 86 ILE A O 1
ATOM 690 N N . GLN A 1 87 ? -8.359 11.953 -5.684 1 41.34 87 GLN A N 1
ATOM 691 C CA . GLN A 1 87 ? -8.859 12.945 -4.734 1 41.34 87 GLN A CA 1
ATOM 692 C C . GLN A 1 87 ? -9.914 12.336 -3.814 1 41.34 87 GLN A C 1
ATOM 694 O O . GLN A 1 87 ? -10.938 11.836 -4.285 1 41.34 87 GLN A O 1
ATOM 699 N N . ILE A 1 88 ? -9.492 11.773 -2.764 1 41.25 88 ILE A N 1
ATOM 700 C CA . ILE A 1 88 ? -10.492 11.328 -1.796 1 41.25 88 ILE A CA 1
ATOM 701 C C . ILE A 1 88 ? -11.055 12.539 -1.05 1 41.25 88 ILE A C 1
ATOM 703 O O . ILE A 1 88 ? -10.312 13.281 -0.405 1 41.25 88 ILE A O 1
ATOM 707 N N . ASP A 1 89 ? -12.156 13.117 -1.6 1 36.81 89 ASP A N 1
ATOM 708 C CA . ASP A 1 89 ? -12.898 14.117 -0.841 1 36.81 89 ASP A CA 1
ATOM 709 C C . ASP A 1 89 ? -13.328 13.57 0.519 1 36.81 89 ASP A C 1
ATOM 711 O O . ASP A 1 89 ? -14.086 12.594 0.593 1 36.81 89 ASP A O 1
ATOM 715 N N . ILE A 1 90 ? -12.367 13.523 1.502 1 32.94 90 ILE A N 1
ATOM 716 C CA . ILE A 1 90 ? -12.867 13.164 2.824 1 32.94 90 ILE A CA 1
ATOM 717 C C . ILE A 1 90 ? -13.625 14.352 3.43 1 32.94 90 ILE A C 1
ATOM 719 O O . ILE A 1 90 ? -13.211 15.5 3.268 1 32.94 90 ILE A O 1
ATOM 723 N N . MET B 1 1 ? 13.148 16.562 4.762 1 92.81 1 MET B N 1
ATOM 724 C CA . MET B 1 1 ? 13.18 17.969 5.141 1 92.81 1 MET B CA 1
ATOM 725 C C . MET B 1 1 ? 12.172 18.266 6.242 1 92.81 1 MET B C 1
ATOM 727 O O . MET B 1 1 ? 11.211 17.516 6.426 1 92.81 1 MET B O 1
ATOM 731 N N . GLU B 1 2 ? 12.477 19.297 7.047 1 96.88 2 GLU B N 1
ATOM 732 C CA . GLU B 1 2 ? 11.57 19.719 8.109 1 96.88 2 GLU B CA 1
ATOM 733 C C . GLU B 1 2 ? 10.961 21.078 7.816 1 96.88 2 GLU B C 1
ATOM 735 O O . GLU B 1 2 ? 11.68 22.031 7.496 1 96.88 2 GLU B O 1
ATOM 740 N N . TYR B 1 3 ? 9.602 21.188 7.859 1 98 3 TYR B N 1
ATOM 741 C CA . TYR B 1 3 ? 8.844 22.406 7.645 1 98 3 TYR B CA 1
ATOM 742 C C . TYR B 1 3 ? 8.156 22.859 8.93 1 98 3 TYR B C 1
ATOM 744 O O . TYR B 1 3 ? 7.598 22.047 9.664 1 98 3 TYR B O 1
ATOM 752 N N . ASP B 1 4 ? 8.344 24.172 9.242 1 98.38 4 ASP B N 1
ATOM 753 C CA . ASP B 1 4 ? 7.734 24.719 10.453 1 98.38 4 ASP B CA 1
ATOM 754 C C . ASP B 1 4 ? 6.988 26.016 10.148 1 98.38 4 ASP B C 1
ATOM 756 O O . ASP B 1 4 ? 7.543 26.938 9.539 1 98.38 4 ASP B O 1
ATOM 760 N N . LYS B 1 5 ? 5.695 26.062 10.578 1 98.38 5 LYS B N 1
ATOM 761 C CA . LYS B 1 5 ? 4.855 27.25 10.477 1 98.38 5 LYS B CA 1
ATOM 762 C C . LYS B 1 5 ? 4.742 27.719 9.023 1 98.38 5 LYS B C 1
ATOM 764 O O . LYS B 1 5 ? 4.836 28.922 8.742 1 98.38 5 LYS B O 1
ATOM 769 N N . GLN B 1 6 ? 4.629 26.734 8.117 1 98.12 6 GLN B N 1
ATOM 770 C CA . GLN B 1 6 ? 4.453 27.062 6.707 1 98.12 6 GLN B CA 1
ATOM 771 C C . GLN B 1 6 ? 3.02 26.797 6.258 1 98.12 6 GLN B C 1
ATOM 773 O O . GLN B 1 6 ? 2.318 25.969 6.855 1 98.12 6 GLN B O 1
ATOM 778 N N . ARG B 1 7 ? 2.662 27.594 5.285 1 98.25 7 ARG B N 1
ATOM 779 C CA . ARG B 1 7 ? 1.385 27.406 4.609 1 98.25 7 ARG B CA 1
ATOM 780 C C . ARG B 1 7 ? 1.593 26.906 3.18 1 98.25 7 ARG B C 1
ATOM 782 O O . ARG B 1 7 ? 2.371 27.5 2.424 1 98.25 7 ARG B O 1
ATOM 789 N N . PHE B 1 8 ? 0.982 25.844 2.822 1 98.19 8 PHE B N 1
ATOM 790 C CA . PHE B 1 8 ? 1.032 25.281 1.481 1 98.19 8 PHE B CA 1
ATOM 791 C C . PHE B 1 8 ? -0.329 25.359 0.803 1 98.19 8 PHE B C 1
ATOM 793 O O . PHE B 1 8 ? -1.338 24.922 1.36 1 98.19 8 PHE B O 1
ATOM 800 N N . GLU B 1 9 ? -0.289 26 -0.413 1 97.56 9 GLU B N 1
ATOM 801 C CA . GLU B 1 9 ? -1.543 26.188 -1.136 1 97.56 9 GLU B CA 1
ATOM 802 C C . GLU B 1 9 ? -1.372 25.891 -2.623 1 97.56 9 GLU B C 1
ATOM 804 O O . GLU B 1 9 ? -0.444 26.406 -3.258 1 97.56 9 GLU B O 1
ATOM 809 N N . ASN B 1 10 ? -2.25 24.953 -3.135 1 97.06 10 ASN B N 1
ATOM 810 C CA . ASN B 1 10 ? -2.309 24.656 -4.562 1 97.06 10 ASN B CA 1
ATOM 811 C C . ASN B 1 10 ? -0.987 24.078 -5.07 1 97.06 10 ASN B C 1
ATOM 813 O O . ASN B 1 10 ? -0.491 24.484 -6.121 1 97.06 10 ASN B O 1
ATOM 817 N N . VAL B 1 11 ? -0.455 23.219 -4.129 1 97 11 VAL B N 1
ATOM 818 C CA . VAL B 1 11 ? 0.81 22.594 -4.5 1 97 11 VAL B CA 1
ATOM 819 C C . VAL B 1 11 ? 0.77 21.109 -4.164 1 97 11 VAL B C 1
ATOM 821 O O . VAL B 1 11 ? -0.103 20.656 -3.418 1 97 11 VAL B O 1
ATOM 824 N N . GLU B 1 12 ? 1.76 20.422 -4.785 1 96.62 12 GLU B N 1
ATOM 825 C CA . GLU B 1 12 ? 1.989 19.031 -4.422 1 96.62 12 GLU B CA 1
ATOM 826 C C . GLU B 1 12 ? 2.986 18.922 -3.271 1 96.62 12 GLU B C 1
ATOM 828 O O . GLU B 1 12 ? 4.043 19.547 -3.297 1 96.62 12 GLU B O 1
ATOM 833 N N . ILE B 1 13 ? 2.568 18.172 -2.277 1 97 13 ILE B N 1
ATOM 834 C CA . ILE B 1 13 ? 3.406 18 -1.095 1 97 13 ILE B CA 1
ATOM 835 C C . ILE B 1 13 ? 3.76 16.516 -0.92 1 97 13 ILE B C 1
ATOM 837 O O . ILE B 1 13 ? 2.873 15.672 -0.834 1 97 13 ILE B O 1
ATOM 841 N N . VAL B 1 14 ? 5.066 16.25 -0.896 1 97.12 14 VAL B N 1
ATOM 842 C CA . VAL B 1 14 ? 5.527 14.891 -0.607 1 97.12 14 VAL B CA 1
ATOM 843 C C . VAL B 1 14 ? 5.523 14.656 0.901 1 97.12 14 VAL B C 1
ATOM 845 O O . VAL B 1 14 ? 6.152 15.398 1.654 1 97.12 14 VAL B O 1
ATOM 848 N N . LEU B 1 15 ? 4.852 13.609 1.292 1 95.94 15 LEU B N 1
ATOM 849 C CA . LEU B 1 15 ? 4.73 13.328 2.719 1 95.94 15 LEU B CA 1
ATOM 850 C C . LEU B 1 15 ? 5.918 12.516 3.221 1 95.94 15 LEU B C 1
ATOM 852 O O . LEU B 1 15 ? 6.496 12.828 4.266 1 95.94 15 LEU B O 1
ATOM 856 N N . ASP B 1 16 ? 6.289 11.555 2.434 1 94.62 16 ASP B N 1
ATOM 857 C CA . ASP B 1 16 ? 7.328 10.617 2.848 1 94.62 16 ASP B CA 1
ATOM 858 C C . ASP B 1 16 ? 8.625 11.352 3.178 1 94.62 16 ASP B C 1
ATOM 860 O O . ASP B 1 16 ? 9.164 12.078 2.34 1 94.62 16 ASP B O 1
ATOM 864 N N . GLY B 1 17 ? 9.078 11.109 4.406 1 92.88 17 GLY B N 1
ATOM 865 C CA . GLY B 1 17 ? 10.398 11.609 4.746 1 92.88 17 GLY B CA 1
ATOM 866 C C . GLY B 1 17 ? 10.406 13.062 5.172 1 92.88 17 GLY B C 1
ATOM 867 O O . GLY B 1 17 ? 11.461 13.625 5.48 1 92.88 17 GLY B O 1
ATOM 868 N N . ASN B 1 18 ? 9.328 13.766 5.066 1 97.31 18 ASN B N 1
ATOM 869 C CA . ASN B 1 18 ? 9.242 15.148 5.512 1 97.31 18 ASN B CA 1
ATOM 870 C C . ASN B 1 18 ? 8.539 15.258 6.867 1 97.31 18 ASN B C 1
ATOM 872 O O . ASN B 1 18 ? 7.746 14.391 7.23 1 97.31 18 ASN B O 1
ATOM 876 N N . VAL B 1 19 ? 8.969 16.266 7.512 1 98 19 VAL B N 1
ATOM 877 C CA . VAL B 1 19 ? 8.359 16.594 8.805 1 98 19 VAL B CA 1
ATOM 878 C C . VAL B 1 19 ? 7.66 17.938 8.727 1 98 19 VAL B C 1
ATOM 880 O O . VAL B 1 19 ? 8.25 18.922 8.281 1 98 19 VAL B O 1
ATOM 883 N N . PHE B 1 20 ? 6.418 17.938 9.164 1 98.12 20 PHE B N 1
ATOM 884 C CA . PHE B 1 20 ? 5.637 19.172 9.164 1 98.12 20 PHE B CA 1
ATOM 885 C C . PHE B 1 20 ? 5.188 19.516 10.578 1 98.12 20 PHE B C 1
ATOM 887 O O . PHE B 1 20 ? 4.539 18.719 11.25 1 98.12 20 PHE B O 1
ATOM 894 N N . ARG B 1 21 ? 5.602 20.688 11.008 1 98.38 21 ARG B N 1
ATOM 895 C CA . ARG B 1 21 ? 5.176 21.188 12.312 1 98.38 21 ARG B CA 1
ATOM 896 C C . ARG B 1 21 ? 4.477 22.547 12.18 1 98.38 21 ARG B C 1
ATOM 898 O O . ARG B 1 21 ? 4.98 23.453 11.516 1 98.38 21 ARG B O 1
ATOM 905 N N . ASN B 1 22 ? 3.285 22.656 12.773 1 98.25 22 ASN B N 1
ATOM 906 C CA . ASN B 1 22 ? 2.559 23.922 12.797 1 98.25 22 ASN B CA 1
ATOM 907 C C . ASN B 1 22 ? 2.301 24.438 11.383 1 98.25 22 ASN B C 1
ATOM 909 O O . ASN B 1 22 ? 2.381 25.641 11.141 1 98.25 22 ASN B O 1
ATOM 913 N N . CYS B 1 23 ? 2.09 23.469 10.453 1 98.5 23 CYS B N 1
ATOM 914 C CA . CYS B 1 23 ? 1.856 23.859 9.07 1 98.5 23 CYS B CA 1
ATOM 915 C C . CYS B 1 23 ? 0.371 23.812 8.734 1 98.5 23 CYS B C 1
ATOM 917 O O . CYS B 1 23 ? -0.409 23.172 9.438 1 98.5 23 CYS B O 1
ATOM 919 N N . THR B 1 24 ? -0.038 24.516 7.715 1 97.88 24 THR B N 1
ATOM 920 C CA . THR B 1 24 ? -1.398 24.516 7.191 1 97.88 24 THR B CA 1
ATOM 921 C C . THR B 1 24 ? -1.403 24.141 5.711 1 97.88 24 THR B C 1
ATOM 923 O O . THR B 1 24 ? -0.55 24.609 4.949 1 97.88 24 THR B O 1
ATOM 926 N N . PHE B 1 25 ? -2.363 23.359 5.367 1 96.75 25 PHE B N 1
ATOM 927 C CA . PHE B 1 25 ? -2.498 22.875 4 1 96.75 25 PHE B CA 1
ATOM 928 C C . PHE B 1 25 ? -3.875 23.203 3.441 1 96.75 25 PHE B C 1
ATOM 930 O O . PHE B 1 25 ? -4.895 22.906 4.066 1 96.75 25 PHE B O 1
ATOM 937 N N . ASN B 1 26 ? -3.822 23.797 2.258 1 95.5 26 ASN B N 1
ATOM 938 C CA . ASN B 1 26 ? -5.07 24.125 1.58 1 95.5 26 ASN B CA 1
ATOM 939 C C . ASN B 1 26 ? -4.996 23.812 0.087 1 95.5 26 ASN B C 1
ATOM 941 O O . ASN B 1 26 ? -4.148 24.359 -0.621 1 95.5 26 ASN B O 1
ATOM 945 N N . GLU B 1 27 ? -5.91 22.984 -0.385 1 94.31 27 GLU B N 1
ATOM 946 C CA . GLU B 1 27 ? -5.965 22.594 -1.793 1 94.31 27 GLU B CA 1
ATOM 947 C C . GLU B 1 27 ? -4.629 22.031 -2.26 1 94.31 27 GLU B C 1
ATOM 949 O O . GLU B 1 27 ? -4.09 22.453 -3.285 1 94.31 27 GLU B O 1
ATOM 954 N N . VAL B 1 28 ? -4.152 21.109 -1.427 1 95.38 28 VAL B N 1
ATOM 955 C CA . VAL B 1 28 ? -2.875 20.484 -1.772 1 95.38 28 VAL B CA 1
ATOM 956 C C . VAL B 1 28 ? -3.104 19.062 -2.244 1 95.38 28 VAL B C 1
ATOM 958 O O . VAL B 1 28 ? -4.145 18.453 -1.958 1 95.38 28 VAL B O 1
ATOM 961 N N . ILE B 1 29 ? -2.201 18.547 -3.029 1 94.12 29 ILE B N 1
ATOM 962 C CA . ILE B 1 29 ? -2.121 17.125 -3.338 1 94.12 29 ILE B CA 1
ATOM 963 C C . ILE B 1 29 ? -1.019 16.484 -2.502 1 94.12 29 ILE B C 1
ATOM 965 O O . ILE B 1 29 ? 0.162 16.797 -2.664 1 94.12 29 ILE B O 1
ATOM 969 N N . PHE B 1 30 ? -1.411 15.617 -1.603 1 93.94 30 PHE B N 1
ATOM 970 C CA . PHE B 1 30 ? -0.413 14.852 -0.864 1 93.94 30 PHE B CA 1
ATOM 971 C C . PHE B 1 30 ? 0.087 13.68 -1.692 1 93.94 30 PHE B C 1
ATOM 973 O O . PHE B 1 30 ? -0.707 12.859 -2.166 1 93.94 30 PHE B O 1
ATOM 980 N N . VAL B 1 31 ? 1.369 13.625 -1.916 1 95.5 31 VAL B N 1
ATOM 981 C CA . VAL B 1 31 ? 2.002 12.477 -2.553 1 95.5 31 VAL B CA 1
ATOM 982 C C . VAL B 1 31 ? 2.557 11.531 -1.484 1 95.5 31 VAL B C 1
ATOM 984 O O . VAL B 1 31 ? 3.387 11.93 -0.666 1 95.5 31 VAL B O 1
ATOM 987 N N . TYR B 1 32 ? 2.086 10.297 -1.543 1 94.88 32 TYR B N 1
ATOM 988 C CA . TYR B 1 32 ? 2.387 9.375 -0.45 1 94.88 32 TYR B CA 1
ATOM 989 C C . TYR B 1 32 ? 2.801 8.008 -0.984 1 94.88 32 TYR B C 1
ATOM 991 O O . TYR B 1 32 ? 2.076 7.398 -1.774 1 94.88 32 TYR B O 1
ATOM 999 N N . SER B 1 33 ? 3.992 7.547 -0.57 1 96 33 SER B N 1
ATOM 1000 C CA . SER B 1 33 ? 4.535 6.301 -1.103 1 96 33 SER B CA 1
ATOM 1001 C C . SER B 1 33 ? 4.59 5.219 -0.031 1 96 33 SER B C 1
ATOM 1003 O O . SER B 1 33 ? 5.078 4.113 -0.279 1 96 33 SER B O 1
ATOM 1005 N N . GLY B 1 34 ? 4.148 5.551 1.173 1 94.81 34 GLY B N 1
ATOM 1006 C CA . GLY B 1 34 ? 4.043 4.52 2.193 1 94.81 34 GLY B CA 1
ATOM 1007 C C . GLY B 1 34 ? 5.055 4.68 3.311 1 94.81 34 GLY B C 1
ATOM 1008 O O . GLY B 1 34 ? 5.109 3.857 4.227 1 94.81 34 GLY B O 1
ATOM 1009 N N . GLY B 1 35 ? 5.891 5.664 3.242 1 94.81 35 GLY B N 1
ATOM 1010 C CA . GLY B 1 35 ? 6.859 5.922 4.297 1 94.81 35 GLY B CA 1
ATOM 1011 C C . GLY B 1 35 ? 6.258 6.605 5.508 1 94.81 35 GLY B C 1
ATOM 1012 O O . GLY B 1 35 ? 5.043 6.801 5.578 1 94.81 35 GLY B O 1
ATOM 1013 N N . PRO B 1 36 ? 7.117 6.855 6.484 1 94.38 36 PRO B N 1
ATOM 1014 C CA . PRO B 1 36 ? 6.637 7.527 7.695 1 94.38 36 PRO B CA 1
ATOM 1015 C C . PRO B 1 36 ? 6.105 8.93 7.414 1 94.38 36 PRO B C 1
ATOM 1017 O O . PRO B 1 36 ? 6.656 9.648 6.574 1 94.38 36 PRO B O 1
ATOM 1020 N N . VAL B 1 37 ? 4.992 9.211 8.102 1 94.62 37 VAL B N 1
ATOM 1021 C CA . VAL B 1 37 ? 4.391 10.539 8.023 1 94.62 37 VAL B CA 1
ATOM 1022 C C . VAL B 1 37 ? 4.539 11.25 9.375 1 94.62 37 VAL B C 1
ATOM 1024 O O . VAL B 1 37 ? 4.18 10.695 10.414 1 94.62 37 VAL B O 1
ATOM 1027 N N . ASP B 1 38 ? 5.102 12.414 9.336 1 96.12 38 ASP B N 1
ATOM 1028 C CA . ASP B 1 38 ? 5.281 13.195 10.555 1 96.12 38 ASP B CA 1
ATOM 1029 C C . ASP B 1 38 ? 4.641 14.578 10.422 1 96.12 38 ASP B C 1
ATOM 1031 O O . ASP B 1 38 ? 5.242 15.492 9.859 1 96.12 38 ASP B O 1
ATOM 1035 N N . MET B 1 39 ? 3.439 14.711 10.945 1 95.69 39 MET B N 1
ATOM 1036 C CA . MET B 1 39 ? 2.684 15.961 10.969 1 95.69 39 MET B CA 1
ATOM 1037 C C . MET B 1 39 ? 2.215 16.281 12.383 1 95.69 39 MET B C 1
ATOM 1039 O O . MET B 1 39 ? 1.38 15.578 12.945 1 95.69 39 MET B O 1
ATOM 1043 N N . VAL B 1 40 ? 2.789 17.328 12.875 1 96.56 40 VAL B N 1
ATOM 1044 C CA . VAL B 1 40 ? 2.465 17.719 14.25 1 96.56 40 VAL B CA 1
ATOM 1045 C C . VAL B 1 40 ? 1.844 19.109 14.258 1 96.56 40 VAL B C 1
ATOM 1047 O O . VAL B 1 40 ? 2.414 20.047 13.711 1 96.56 40 VAL B O 1
ATOM 1050 N N . ASP B 1 41 ? 0.628 19.234 14.836 1 97 41 ASP B N 1
ATOM 1051 C CA . ASP B 1 41 ? -0.077 20.5 15 1 97 41 ASP B CA 1
ATOM 1052 C C . ASP B 1 41 ? -0.29 21.188 13.648 1 97 41 ASP B C 1
ATOM 1054 O O . ASP B 1 41 ? 0.012 22.359 13.5 1 97 41 ASP B O 1
ATOM 1058 N N . CYS B 1 42 ? -0.692 20.375 12.75 1 97.12 42 CYS B N 1
ATOM 1059 C CA . CYS B 1 42 ? -0.959 20.906 11.422 1 97.12 42 CYS B CA 1
ATOM 1060 C C . CYS B 1 42 ? -2.459 21 11.156 1 97.12 42 CYS B C 1
ATOM 1062 O O . CYS B 1 42 ? -3.246 20.297 11.797 1 97.12 42 CYS B O 1
ATOM 1064 N N . GLY B 1 43 ? -2.859 21.891 10.305 1 96 43 GLY B N 1
ATOM 1065 C CA . GLY B 1 43 ? -4.23 22.047 9.836 1 96 43 GLY B CA 1
ATOM 1066 C C . GLY B 1 43 ? -4.395 21.75 8.359 1 96 43 GLY B C 1
ATOM 1067 O O . GLY B 1 43 ? -3.58 22.188 7.543 1 96 43 GLY B O 1
ATOM 1068 N N . ILE B 1 44 ? -5.391 20.922 8.07 1 93.62 44 ILE B N 1
ATOM 1069 C CA . ILE B 1 44 ? -5.676 20.562 6.684 1 93.62 44 ILE B CA 1
ATOM 1070 C C . ILE B 1 44 ? -7.094 21 6.324 1 93.62 44 ILE B C 1
ATOM 1072 O O . ILE B 1 44 ? -8.055 20.594 6.988 1 93.62 44 ILE B O 1
ATOM 1076 N N . GLU B 1 45 ? -7.203 21.719 5.281 1 90.69 45 GLU B N 1
ATOM 1077 C CA . GLU B 1 45 ? -8.516 22.188 4.84 1 90.69 45 GLU B CA 1
ATOM 1078 C C . GLU B 1 45 ? -9.031 21.344 3.668 1 90.69 45 GLU B C 1
ATOM 1080 O O . GLU B 1 45 ? -9.914 20.516 3.84 1 90.69 45 GLU B O 1
ATOM 1085 N N . ARG B 1 46 ? -8.508 21.625 2.416 1 89.75 46 ARG B N 1
ATOM 1086 C CA . ARG B 1 46 ? -8.828 20.828 1.235 1 89.75 46 ARG B CA 1
ATOM 1087 C C . ARG B 1 46 ? -7.598 20.109 0.701 1 89.75 46 ARG B C 1
ATOM 1089 O O . ARG B 1 46 ? -6.527 20.719 0.572 1 89.75 46 ARG B O 1
ATOM 1096 N N . PHE B 1 47 ? -7.832 18.797 0.489 1 89.38 47 PHE B N 1
ATOM 1097 C CA . PHE B 1 47 ? -6.688 18.062 -0.037 1 89.38 47 PHE B CA 1
ATOM 1098 C C . PHE B 1 47 ? -7.148 16.906 -0.911 1 89.38 47 PHE B C 1
ATOM 1100 O O . PHE B 1 47 ? -8.32 16.531 -0.891 1 89.38 47 PHE B O 1
ATOM 1107 N N . SER B 1 48 ? -6.16 16.406 -1.703 1 89.25 48 SER B N 1
ATOM 1108 C CA . SER B 1 48 ? -6.242 15.125 -2.4 1 89.25 48 SER B CA 1
ATOM 1109 C C . SER B 1 48 ? -4.965 14.305 -2.215 1 89.25 48 SER B C 1
ATOM 1111 O O . SER B 1 48 ? -3.973 14.812 -1.686 1 89.25 48 SER B O 1
ATOM 1113 N N . MET B 1 49 ? -5.117 13.078 -2.527 1 91.38 49 MET B N 1
ATOM 1114 C CA . MET B 1 49 ? -3.947 12.219 -2.371 1 91.38 49 MET B CA 1
ATOM 1115 C C . MET B 1 49 ? -3.537 11.609 -3.709 1 91.38 49 MET B C 1
ATOM 1117 O O . MET B 1 49 ? -4.391 11.219 -4.508 1 91.38 49 MET B O 1
ATOM 1121 N N . ARG B 1 50 ? -2.307 11.57 -3.922 1 92.06 50 ARG B N 1
ATOM 1122 C CA . ARG B 1 50 ? -1.691 10.758 -4.965 1 92.06 50 ARG B CA 1
ATOM 1123 C C . ARG B 1 50 ? -0.723 9.742 -4.371 1 92.06 50 ARG B C 1
ATOM 1125 O O . ARG B 1 50 ? 0.177 10.102 -3.609 1 92.06 50 ARG B O 1
ATOM 1132 N N . PHE B 1 51 ? -1.018 8.508 -4.715 1 92.94 51 PHE B N 1
ATOM 1133 C CA . PHE B 1 51 ? -0.145 7.453 -4.207 1 92.94 51 PHE B CA 1
ATOM 1134 C C . PHE B 1 51 ? 0.984 7.164 -5.188 1 92.94 51 PHE B C 1
ATOM 1136 O O . PHE B 1 51 ? 0.792 7.242 -6.402 1 92.94 51 PHE B O 1
ATOM 1143 N N . ASP B 1 52 ? 2.111 6.871 -4.609 1 93.19 52 ASP B N 1
ATOM 1144 C CA . ASP B 1 52 ? 3.295 6.602 -5.422 1 93.19 52 ASP B CA 1
ATOM 1145 C C . ASP B 1 52 ? 4.082 5.414 -4.867 1 93.19 52 ASP B C 1
ATOM 1147 O O . ASP B 1 52 ? 3.723 4.855 -3.832 1 93.19 52 ASP B O 1
ATOM 1151 N N . GLY B 1 53 ? 5.086 4.977 -5.656 1 93.94 53 GLY B N 1
ATOM 1152 C CA . GLY B 1 53 ? 5.992 3.943 -5.18 1 93.94 53 GLY B CA 1
ATOM 1153 C C . GLY B 1 53 ? 5.305 2.617 -4.922 1 93.94 53 GLY B C 1
ATOM 1154 O O . GLY B 1 53 ? 4.34 2.27 -5.602 1 93.94 53 GLY B O 1
ATOM 1155 N N . ASP B 1 54 ? 5.871 1.949 -3.848 1 94.44 54 ASP B N 1
ATOM 1156 C CA . ASP B 1 54 ? 5.391 0.606 -3.535 1 94.44 54 ASP B CA 1
ATOM 1157 C C . ASP B 1 54 ? 3.955 0.642 -3.02 1 94.44 54 ASP B C 1
ATOM 1159 O O . ASP B 1 54 ? 3.193 -0.308 -3.217 1 94.44 54 ASP B O 1
ATOM 1163 N N . LEU B 1 55 ? 3.57 1.672 -2.447 1 94 55 LEU B N 1
ATOM 1164 C CA . LEU B 1 55 ? 2.197 1.783 -1.968 1 94 55 LEU B CA 1
ATOM 1165 C C . LEU B 1 55 ? 1.215 1.796 -3.135 1 94 55 LEU B C 1
ATOM 1167 O O . LEU B 1 55 ? 0.24 1.04 -3.139 1 94 55 LEU B O 1
ATOM 1171 N N . ALA B 1 56 ? 1.506 2.635 -4.121 1 92.31 56 ALA B N 1
ATOM 1172 C CA . ALA B 1 56 ? 0.627 2.715 -5.285 1 92.31 56 ALA B CA 1
ATOM 1173 C C . ALA B 1 56 ? 0.555 1.376 -6.012 1 92.31 56 ALA B C 1
ATOM 1175 O O . ALA B 1 56 ? -0.535 0.882 -6.312 1 92.31 56 ALA B O 1
ATOM 1176 N N . GLN B 1 57 ? 1.692 0.886 -6.258 1 92.31 57 GLN B N 1
ATOM 1177 C CA . GLN B 1 57 ? 1.752 -0.377 -6.984 1 92.31 57 GLN B CA 1
ATOM 1178 C C . GLN B 1 57 ? 1.084 -1.499 -6.195 1 92.31 57 GLN B C 1
ATOM 1180 O O . GLN B 1 57 ? 0.348 -2.311 -6.762 1 92.31 57 GLN B O 1
ATOM 1185 N N . GLY B 1 58 ? 1.374 -1.521 -4.922 1 92.81 58 GLY B N 1
ATOM 1186 C CA . GLY B 1 58 ? 0.771 -2.539 -4.074 1 92.81 58 GLY B CA 1
ATOM 1187 C C . GLY B 1 58 ? -0.742 -2.451 -4.023 1 92.81 58 GLY B C 1
ATOM 1188 O O . GLY B 1 58 ? -1.434 -3.459 -4.184 1 92.81 58 GLY B O 1
ATOM 1189 N N . LEU B 1 59 ? -1.199 -1.3 -3.818 1 91 59 LEU B N 1
ATOM 1190 C CA . LEU B 1 59 ? -2.643 -1.097 -3.781 1 91 59 LEU B CA 1
ATOM 1191 C C . LEU B 1 59 ? -3.287 -1.533 -5.094 1 91 59 LEU B C 1
ATOM 1193 O O . LEU B 1 59 ? -4.332 -2.188 -5.09 1 91 59 LEU B O 1
ATOM 1197 N N . PHE B 1 60 ? -2.729 -1.196 -6.156 1 89.5 60 PHE B N 1
ATOM 1198 C CA . PHE B 1 60 ? -3.238 -1.575 -7.469 1 89.5 60 PHE B CA 1
ATOM 1199 C C . PHE B 1 60 ? -3.238 -3.09 -7.633 1 89.5 60 PHE B C 1
ATOM 1201 O O . PHE B 1 60 ? -4.242 -3.674 -8.047 1 89.5 60 PHE B O 1
ATOM 1208 N N . THR B 1 61 ? -2.148 -3.67 -7.375 1 90.75 61 THR B N 1
ATOM 1209 C CA . THR B 1 61 ? -2.002 -5.113 -7.508 1 90.75 61 THR B CA 1
ATOM 1210 C C . THR B 1 61 ? -3.027 -5.844 -6.641 1 90.75 61 THR B C 1
ATOM 1212 O O . THR B 1 61 ? -3.703 -6.762 -7.113 1 90.75 61 THR B O 1
ATOM 1215 N N . LEU B 1 62 ? -3.166 -5.449 -5.391 1 90.5 62 LEU B N 1
ATOM 1216 C CA . LEU B 1 62 ? -4.113 -6.094 -4.484 1 90.5 62 LEU B CA 1
ATOM 1217 C C . LEU B 1 62 ? -5.543 -5.93 -4.988 1 90.5 62 LEU B C 1
ATOM 1219 O O . LEU B 1 62 ? -6.34 -6.867 -4.918 1 90.5 62 LEU B O 1
ATOM 1223 N N . TYR B 1 63 ? -5.781 -4.82 -5.488 1 88.38 63 TYR B N 1
ATOM 1224 C CA . TYR B 1 63 ? -7.121 -4.613 -6.031 1 88.38 63 TYR B CA 1
ATOM 1225 C C . TYR B 1 63 ? -7.375 -5.523 -7.223 1 88.38 63 TYR B C 1
ATOM 1227 O O . TYR B 1 63 ? -8.469 -6.078 -7.371 1 88.38 63 TYR B O 1
ATOM 1235 N N . GLN B 1 64 ? -6.461 -5.594 -8.109 1 87.5 64 GLN B N 1
ATOM 1236 C CA . GLN B 1 64 ? -6.602 -6.445 -9.289 1 87.5 64 GLN B CA 1
ATOM 1237 C C . GLN B 1 64 ? -6.82 -7.902 -8.891 1 87.5 64 GLN B C 1
ATOM 1239 O O . GLN B 1 64 ? -7.586 -8.625 -9.539 1 87.5 64 GLN B O 1
ATOM 1244 N N . LEU B 1 65 ? -6.18 -8.258 -7.816 1 86.94 65 LEU B N 1
ATOM 1245 C CA . LEU B 1 65 ? -6.203 -9.672 -7.43 1 86.94 65 LEU B CA 1
ATOM 1246 C C . LEU B 1 65 ? -7.461 -9.992 -6.633 1 86.94 65 LEU B C 1
ATOM 1248 O O . LEU B 1 65 ? -8.023 -11.078 -6.77 1 86.94 65 LEU B O 1
ATOM 1252 N N . PHE B 1 66 ? -7.875 -9.023 -5.832 1 88 66 PHE B N 1
ATOM 1253 C CA . PHE B 1 66 ? -8.875 -9.43 -4.852 1 88 66 PHE B CA 1
ATOM 1254 C C . PHE B 1 66 ? -10.156 -8.633 -5.027 1 88 66 PHE B C 1
ATOM 1256 O O . PHE B 1 66 ? -11.18 -8.953 -4.418 1 88 66 PHE B O 1
ATOM 1263 N N . GLY B 1 67 ? -10.117 -7.582 -5.785 1 85.56 67 GLY B N 1
ATOM 1264 C CA . GLY B 1 67 ? -11.289 -6.746 -5.984 1 85.56 67 GLY B CA 1
ATOM 1265 C C . GLY B 1 67 ? -11.719 -6.012 -4.727 1 85.56 67 GLY B C 1
ATOM 1266 O O . GLY B 1 67 ? -10.969 -5.938 -3.756 1 85.56 67 GLY B O 1
ATOM 1267 N N . THR B 1 68 ? -12.977 -5.465 -4.781 1 83.06 68 THR B N 1
ATOM 1268 C CA . THR B 1 68 ? -13.469 -4.629 -3.693 1 83.06 68 THR B CA 1
ATOM 1269 C C . THR B 1 68 ? -13.664 -5.449 -2.424 1 83.06 68 THR B C 1
ATOM 1271 O O . THR B 1 68 ? -13.234 -5.047 -1.342 1 83.06 68 THR B O 1
ATOM 1274 N N . GLU B 1 69 ? -14.227 -6.508 -2.549 1 82.81 69 GLU B N 1
ATOM 1275 C CA . GLU B 1 69 ? -14.523 -7.336 -1.385 1 82.81 69 GLU B CA 1
ATOM 1276 C C . GLU B 1 69 ? -13.242 -7.844 -0.731 1 82.81 69 GLU B C 1
ATOM 1278 O O . GLU B 1 69 ? -13.141 -7.887 0.497 1 82.81 69 GLU B O 1
ATOM 1283 N N . GLY B 1 70 ? -12.297 -8.234 -1.469 1 84.75 70 GLY B N 1
ATOM 1284 C CA . GLY B 1 70 ? -11.016 -8.68 -0.934 1 84.75 70 GLY B CA 1
ATOM 1285 C C . GLY B 1 70 ? -10.242 -7.574 -0.236 1 84.75 70 GLY B C 1
ATOM 1286 O O . GLY B 1 70 ? -9.633 -7.805 0.81 1 84.75 70 GLY B O 1
ATOM 1287 N N . MET B 1 71 ? -10.406 -6.406 -0.808 1 87.44 71 MET B N 1
ATOM 1288 C CA . MET B 1 71 ? -9.727 -5.266 -0.199 1 87.44 71 MET B CA 1
ATOM 1289 C C . MET B 1 71 ? -10.344 -4.926 1.155 1 87.44 71 MET B C 1
ATOM 1291 O O . MET B 1 71 ? -9.633 -4.547 2.088 1 87.44 71 MET B O 1
ATOM 1295 N N . LEU B 1 72 ? -11.547 -5.07 1.217 1 82.94 72 LEU B N 1
ATOM 1296 C CA . LEU B 1 72 ? -12.227 -4.84 2.488 1 82.94 72 LEU B CA 1
ATOM 1297 C C . LEU B 1 72 ? -11.758 -5.84 3.541 1 82.94 72 LEU B C 1
ATOM 1299 O O . LEU B 1 72 ? -11.578 -5.48 4.707 1 82.94 72 LEU B O 1
ATOM 1303 N N . GLN B 1 73 ? -11.539 -7.008 3.152 1 82.56 73 GLN B N 1
ATOM 1304 C CA . GLN B 1 73 ? -11.039 -8.023 4.074 1 82.56 73 GLN B CA 1
ATOM 1305 C C . GLN B 1 73 ? -9.625 -7.695 4.535 1 82.56 73 GLN B C 1
ATOM 1307 O O . GLN B 1 73 ? -9.289 -7.867 5.707 1 82.56 73 GLN B O 1
ATOM 1312 N N . ILE B 1 74 ? -8.844 -7.234 3.592 1 84.94 74 ILE B N 1
ATOM 1313 C CA . ILE B 1 74 ? -7.477 -6.852 3.916 1 84.94 74 ILE B CA 1
ATOM 1314 C C . ILE B 1 74 ? -7.484 -5.734 4.957 1 84.94 74 ILE B C 1
ATOM 1316 O O . ILE B 1 74 ? -6.773 -5.805 5.961 1 84.94 74 ILE B O 1
ATOM 1320 N N . ILE B 1 75 ? -8.336 -4.805 4.773 1 79.88 75 ILE B N 1
ATOM 1321 C CA . ILE B 1 75 ? -8.43 -3.66 5.672 1 79.88 75 ILE B CA 1
ATOM 1322 C C . ILE B 1 75 ? -8.898 -4.125 7.051 1 79.88 75 ILE B C 1
ATOM 1324 O O . ILE B 1 75 ? -8.383 -3.672 8.078 1 79.88 75 ILE B O 1
ATOM 1328 N N . ARG B 1 76 ? -9.812 -4.93 7.113 1 76.75 76 ARG B N 1
ATOM 1329 C CA . ARG B 1 76 ? -10.328 -5.461 8.375 1 76.75 76 ARG B CA 1
ATOM 1330 C C . ARG B 1 76 ? -9.234 -6.211 9.133 1 76.75 76 ARG B C 1
ATOM 1332 O O . ARG B 1 76 ? -9.242 -6.242 10.367 1 76.75 76 ARG B O 1
ATOM 1339 N N . GLY B 1 77 ? -8.383 -6.844 8.359 1 75.38 77 GLY B N 1
ATOM 1340 C CA . GLY B 1 77 ? -7.27 -7.547 8.977 1 75.38 77 GLY B CA 1
ATOM 1341 C C . GLY B 1 77 ? -6.348 -6.633 9.766 1 75.38 77 GLY B C 1
ATOM 1342 O O . GLY B 1 77 ? -5.715 -7.062 10.727 1 75.38 77 GLY B O 1
ATOM 1343 N N . PHE B 1 78 ? -6.273 -5.414 9.336 1 67.69 78 PHE B N 1
ATOM 1344 C CA . PHE B 1 78 ? -5.457 -4.449 10.062 1 67.69 78 PHE B CA 1
ATOM 1345 C C . PHE B 1 78 ? -6.117 -4.066 11.383 1 67.69 78 PHE B C 1
ATOM 1347 O O . PHE B 1 78 ? -5.449 -3.602 12.305 1 67.69 78 PHE B O 1
ATOM 1354 N N . THR B 1 79 ? -7.445 -4.035 11.508 1 63.16 79 THR B N 1
ATOM 1355 C CA . THR B 1 79 ? -8.141 -3.656 12.734 1 63.16 79 THR B CA 1
ATOM 1356 C C . THR B 1 79 ? -8.102 -4.793 13.75 1 63.16 79 THR B C 1
ATOM 1358 O O . THR B 1 79 ? -8.219 -4.559 14.953 1 63.16 79 THR B O 1
ATOM 1361 N N . GLN B 1 80 ? -8.32 -5.828 13.383 1 58.59 80 GLN B N 1
ATOM 1362 C CA . GLN B 1 80 ? -8.258 -6.973 14.289 1 58.59 80 GLN B CA 1
ATOM 1363 C C . GLN B 1 80 ? -7.07 -7.871 13.945 1 58.59 80 GLN B C 1
ATOM 1365 O O . GLN B 1 80 ? -7.25 -8.961 13.406 1 58.59 80 GLN B O 1
ATOM 1370 N N . PRO B 1 81 ? -5.93 -7.039 14.055 1 49.28 81 PRO B N 1
ATOM 1371 C CA . PRO B 1 81 ? -4.781 -7.84 13.617 1 49.28 81 PRO B CA 1
ATOM 1372 C C . PRO B 1 81 ? -4.691 -9.18 14.344 1 49.28 81 PRO B C 1
ATOM 1374 O O . PRO B 1 81 ? -4.922 -9.25 15.555 1 49.28 81 PRO B O 1
ATOM 1377 N N . ALA B 1 82 ? -5.266 -10.07 13.789 1 44.34 82 ALA B N 1
ATOM 1378 C CA . ALA B 1 82 ? -4.91 -11.289 14.516 1 44.34 82 ALA B CA 1
ATOM 1379 C C . ALA B 1 82 ? -3.451 -11.25 14.961 1 44.34 82 ALA B C 1
ATOM 1381 O O . ALA B 1 82 ? -2.631 -10.539 14.375 1 44.34 82 ALA B O 1
ATOM 1382 N N . GLU B 1 83 ? -3.146 -11.57 16.156 1 36.72 83 GLU B N 1
ATOM 1383 C CA . GLU B 1 83 ? -1.775 -11.703 16.641 1 36.72 83 GLU B CA 1
ATOM 1384 C C . GLU B 1 83 ? -0.825 -12.086 15.516 1 36.72 83 GLU B C 1
ATOM 1386 O O . GLU B 1 83 ? -1.02 -13.109 14.859 1 36.72 83 GLU B O 1
ATOM 1391 N N . GLY B 1 84 ? 0.287 -11.242 15.047 1 38.72 84 GLY B N 1
ATOM 1392 C CA . GLY B 1 84 ? 1.414 -11.391 14.141 1 38.72 84 GLY B CA 1
ATOM 1393 C C . GLY B 1 84 ? 1.116 -10.906 12.734 1 38.72 84 GLY B C 1
ATOM 1394 O O . GLY B 1 84 ? 1.914 -10.18 12.141 1 38.72 84 GLY B O 1
ATOM 1395 N N . GLU B 1 85 ? 0.584 -11.852 11.789 1 42.59 85 GLU B N 1
ATOM 1396 C CA . GLU B 1 85 ? 0.538 -11.828 10.328 1 42.59 85 GLU B CA 1
ATOM 1397 C C . GLU B 1 85 ? -0.769 -11.219 9.828 1 42.59 85 GLU B C 1
ATOM 1399 O O . GLU B 1 85 ? -1.831 -11.445 10.414 1 42.59 85 GLU B O 1
ATOM 1404 N N . ILE B 1 86 ? -0.825 -9.922 9.516 1 44.06 86 ILE B N 1
ATOM 1405 C CA . ILE B 1 86 ? -2.029 -9.641 8.742 1 44.06 86 ILE B CA 1
ATOM 1406 C C . ILE B 1 86 ? -2.305 -10.797 7.785 1 44.06 86 ILE B C 1
ATOM 1408 O O . ILE B 1 86 ? -1.574 -10.984 6.809 1 44.06 86 ILE B O 1
ATOM 1412 N N . GLN B 1 87 ? -2.58 -12.039 8.266 1 41.75 87 GLN B N 1
ATOM 1413 C CA . GLN B 1 87 ? -3.016 -13.156 7.445 1 41.75 87 GLN B CA 1
ATOM 1414 C C . GLN B 1 87 ? -4.457 -12.969 6.98 1 41.75 87 GLN B C 1
ATOM 1416 O O . GLN B 1 87 ? -5.363 -12.82 7.801 1 41.75 87 GLN B O 1
ATOM 1421 N N . ILE B 1 88 ? -4.598 -12.359 5.898 1 40.78 88 ILE B N 1
ATOM 1422 C CA . ILE B 1 88 ? -5.941 -12.25 5.348 1 40.78 88 ILE B CA 1
ATOM 1423 C C . ILE B 1 88 ? -6.332 -13.57 4.684 1 40.78 88 ILE B C 1
ATOM 1425 O O . ILE B 1 88 ? -5.66 -14.031 3.758 1 40.78 88 ILE B O 1
ATOM 1429 N N . ASP B 1 89 ? -7.027 -14.469 5.453 1 36.53 89 ASP B N 1
ATOM 1430 C CA . ASP B 1 89 ? -7.641 -15.641 4.848 1 36.53 89 ASP B 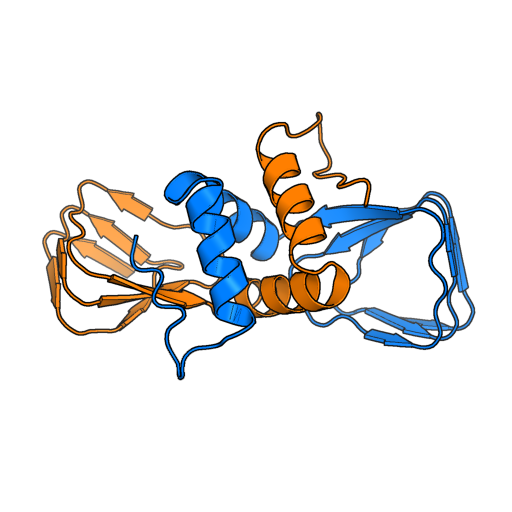CA 1
ATOM 1431 C C . ASP B 1 89 ? -8.594 -15.25 3.721 1 36.53 89 ASP B C 1
ATOM 1433 O O . ASP B 1 89 ? -9.562 -14.523 3.947 1 36.53 89 ASP B O 1
ATOM 1437 N N . ILE B 1 90 ? -8 -14.977 2.502 1 32.19 90 ILE B N 1
ATOM 1438 C CA . ILE B 1 90 ? -8.945 -14.75 1.415 1 32.19 90 ILE B CA 1
ATOM 1439 C C . ILE B 1 90 ? -9.539 -16.078 0.964 1 32.19 90 ILE B C 1
ATOM 1441 O O . ILE B 1 90 ? -8.844 -17.094 0.909 1 32.19 90 ILE B O 1
#

Organism: NCBI:txid68569

Solvent-accessible surface area (backbone atoms only — not comparable to full-atom values): 9291 Å² total; per-residue (Å²): 91,80,45,68,68,42,78,45,65,73,42,78,42,68,38,50,68,28,35,36,32,47,25,38,38,34,50,24,36,39,35,39,32,18,55,65,75,44,74,42,75,55,47,78,74,41,55,29,36,28,63,30,65,31,24,33,45,25,53,51,51,48,36,74,73,42,36,71,71,43,46,53,47,54,55,49,25,69,75,53,54,48,87,87,47,41,53,50,83,122,94,80,45,67,67,42,77,46,65,72,41,79,42,68,38,48,67,26,34,36,32,48,24,38,38,35,51,24,35,39,35,38,33,17,55,64,76,44,74,42,74,55,47,75,73,41,56,26,37,34,66,31,65,31,24,34,46,25,53,51,50,48,36,73,72,43,36,70,69,41,46,52,46,49,54,49,21,69,73,56,46,50,89,89,47,44,51,38,79,114

Secondary structure (DSSP, 8-state):
-EEES-EEESSEEE-TT-EEES-EEESEEEEE-SS--EEES-EE-SEEEEE-HHHHHHHHHHHHHHHHHHHHHHHHHHHS--SS-B----/-EEES-EEESSEEE-TT-EEES-EEESEEEEE-SS--EEES-EE-SEEEEE-HHHHHHHHHHHHHHHHHHHHHHHHHHHS--SSS-----

Nearest PDB structures (foldseek):
  4xnf-assembly1_A  TM=3.974E-01  e=1.609E+00  Enterobacteria phage HK620
  5awf-assembly2_E  TM=3.356E-01  e=5.871E+00  Escherichia coli K-12
  5awf-assembly1_A  TM=3.239E-01  e=5.520E+00  Escherichia coli K-12
  4xnf-assembly1_A  TM=3.974E-01  e=3.266E+00  Enterobacteria phage HK620